Protein AF-A0A9D7WZC6-F1 (afdb_monomer)

Mean predicted aligned error: 7.14 Å

pLDDT: mean 84.81, std 17.49, range [34.19, 98.5]

Structure (mmCIF, N/CA/C/O backbone):
data_AF-A0A9D7WZC6-F1
#
_entry.id   AF-A0A9D7WZC6-F1
#
loop_
_atom_site.group_PDB
_atom_site.id
_atom_site.type_symbol
_atom_site.label_atom_id
_atom_site.label_alt_id
_atom_site.label_comp_id
_atom_site.label_asym_id
_atom_site.label_entity_id
_atom_site.label_seq_id
_atom_site.pdbx_PDB_ins_code
_atom_site.Cartn_x
_atom_site.Cartn_y
_atom_site.Cartn_z
_atom_site.occupancy
_atom_site.B_iso_or_equiv
_atom_site.auth_seq_id
_atom_site.auth_comp_id
_atom_site.auth_asym_id
_atom_site.auth_atom_id
_atom_site.pdbx_PDB_model_num
ATOM 1 N N . MET A 1 1 ? -14.421 21.132 2.881 1.00 37.00 1 MET A N 1
ATOM 2 C CA . MET A 1 1 ? -14.183 20.524 4.208 1.00 37.00 1 MET A CA 1
ATOM 3 C C . MET A 1 1 ? -15.131 19.334 4.357 1.00 37.00 1 MET A C 1
ATOM 5 O O . MET A 1 1 ? -16.273 19.544 4.720 1.00 37.00 1 MET A O 1
ATOM 9 N N . HIS A 1 2 ? -14.712 18.115 3.996 1.00 41.00 2 HIS A N 1
ATOM 10 C CA . HIS A 1 2 ? -15.557 16.898 4.020 1.00 41.00 2 HIS A CA 1
ATOM 11 C C . HIS A 1 2 ? -14.947 15.770 4.877 1.00 41.00 2 HIS A C 1
ATOM 13 O O . HIS A 1 2 ? -15.259 14.602 4.685 1.00 41.00 2 HIS A O 1
ATOM 19 N N . ASN A 1 3 ? -14.061 16.103 5.822 1.00 36.44 3 ASN A N 1
ATOM 20 C CA . ASN A 1 3 ? -13.234 15.094 6.499 1.00 36.44 3 ASN A CA 1
ATOM 21 C C . ASN A 1 3 ? -13.552 14.951 7.999 1.00 36.44 3 ASN A C 1
ATOM 23 O O . ASN A 1 3 ? -12.965 14.104 8.658 1.00 36.44 3 ASN A O 1
ATOM 27 N N . VAL A 1 4 ? -14.464 15.762 8.550 1.00 41.53 4 VAL A N 1
ATOM 28 C CA . VAL A 1 4 ? -14.765 15.768 9.997 1.00 41.53 4 VAL A CA 1
ATOM 29 C C . VAL A 1 4 ? -15.871 14.766 10.364 1.00 41.53 4 VAL A C 1
ATOM 31 O O . VAL A 1 4 ? -15.919 14.286 11.488 1.00 41.53 4 VAL A O 1
ATOM 34 N N . THR A 1 5 ? -16.732 14.381 9.418 1.00 49.38 5 THR A N 1
ATOM 35 C CA . THR A 1 5 ? -17.934 13.573 9.702 1.00 49.38 5 THR A CA 1
ATOM 36 C C . THR A 1 5 ? -17.652 12.081 9.925 1.00 49.38 5 THR A C 1
ATOM 38 O O . THR A 1 5 ? -18.485 11.378 10.491 1.00 49.38 5 THR A O 1
ATOM 41 N N . THR A 1 6 ? -16.506 11.566 9.472 1.00 54.69 6 THR A N 1
ATOM 42 C CA . THR A 1 6 ? -16.229 10.119 9.500 1.00 54.69 6 THR A CA 1
ATOM 43 C C . THR A 1 6 ? -15.717 9.657 10.864 1.00 54.69 6 THR A C 1
ATOM 45 O O . THR A 1 6 ? -16.193 8.650 11.378 1.00 54.69 6 THR A O 1
ATOM 48 N N . SER A 1 7 ? -14.813 10.415 11.493 1.00 59.19 7 SER A N 1
ATOM 49 C CA . SER A 1 7 ? -14.244 10.045 12.797 1.00 59.19 7 SER A CA 1
ATOM 50 C C . SER A 1 7 ? -15.261 10.144 13.935 1.00 59.19 7 SER A C 1
ATOM 52 O O . SER A 1 7 ? -15.231 9.332 14.851 1.00 59.19 7 SER A O 1
ATOM 54 N N . THR A 1 8 ? -16.197 11.098 13.872 1.00 61.72 8 THR A N 1
ATOM 55 C CA . THR A 1 8 ? -17.265 11.227 14.877 1.00 61.72 8 THR A CA 1
ATOM 56 C C . THR A 1 8 ? -18.250 10.061 14.817 1.00 61.72 8 THR A C 1
ATOM 58 O O . THR A 1 8 ? -18.632 9.544 15.859 1.00 61.72 8 THR A O 1
ATOM 61 N N . LYS A 1 9 ? -18.596 9.580 13.614 1.00 67.75 9 LYS A N 1
ATOM 62 C CA . LYS A 1 9 ? -19.446 8.388 13.450 1.00 67.75 9 LYS A CA 1
ATOM 63 C C . LYS A 1 9 ? -18.777 7.110 13.955 1.00 67.75 9 LYS A C 1
ATOM 65 O O . LYS A 1 9 ? -19.443 6.294 14.578 1.00 67.75 9 LYS A O 1
ATOM 70 N N . ALA A 1 10 ? -17.475 6.953 13.721 1.00 67.50 10 ALA A N 1
ATOM 71 C CA . ALA A 1 10 ? -16.723 5.799 14.215 1.00 67.50 10 ALA A CA 1
ATOM 72 C C . ALA A 1 10 ? -16.691 5.750 15.758 1.00 67.50 10 ALA A C 1
ATOM 74 O O . ALA A 1 10 ? -16.861 4.682 16.342 1.00 67.50 10 ALA A O 1
ATOM 75 N N . LEU A 1 11 ? -16.575 6.911 16.423 1.00 68.38 11 LEU A N 1
ATOM 76 C CA . LEU A 1 11 ? -16.684 7.014 17.886 1.00 68.38 11 LEU A CA 1
ATOM 77 C C . LEU A 1 11 ? -18.066 6.588 18.400 1.00 68.38 11 LEU A C 1
ATOM 79 O O . LEU A 1 11 ? -18.155 5.845 19.373 1.00 68.38 11 LEU A O 1
ATOM 83 N N . GLU A 1 12 ? -19.140 7.026 17.739 1.00 73.75 12 GLU A N 1
ATOM 84 C CA . GLU A 1 12 ? -20.520 6.656 18.094 1.00 73.75 12 GLU A CA 1
ATOM 85 C C . GLU A 1 12 ? -20.789 5.152 17.923 1.00 73.75 12 GLU A C 1
ATOM 87 O O . GLU A 1 12 ? -21.618 4.582 18.630 1.00 73.75 12 GLU A O 1
ATOM 92 N N . GLN A 1 13 ? -20.079 4.505 16.998 1.00 73.31 13 GLN A N 1
ATOM 93 C CA . GLN A 1 13 ? -20.205 3.080 16.684 1.00 73.31 13 GLN A CA 1
ATOM 94 C C . GLN A 1 13 ? -19.271 2.187 17.518 1.00 73.31 13 GLN A C 1
ATOM 96 O O . GLN A 1 13 ? -19.324 0.965 17.386 1.00 73.31 13 GLN A O 1
ATOM 101 N N . GLY A 1 14 ? -18.441 2.776 18.389 1.00 75.75 14 GLY A N 1
ATOM 102 C CA . GLY A 1 14 ? -17.474 2.044 19.210 1.00 75.75 14 GLY A CA 1
ATOM 103 C C . GLY A 1 14 ? -16.345 1.403 18.398 1.00 75.75 14 GLY A C 1
ATOM 104 O O . GLY A 1 14 ? -15.732 0.438 18.856 1.00 75.75 14 GLY A O 1
ATOM 105 N N . GLU A 1 15 ? -16.082 1.900 17.188 1.00 79.12 15 GLU A N 1
ATOM 106 C CA . GLU A 1 15 ? -15.023 1.375 16.332 1.00 79.12 15 GLU A CA 1
ATOM 107 C C . GLU A 1 15 ? -13.644 1.784 16.859 1.00 79.12 15 GLU A C 1
ATOM 109 O O . GLU A 1 15 ? -13.435 2.903 17.336 1.00 79.12 15 GLU A O 1
ATOM 114 N N . GLN A 1 16 ? -12.674 0.872 16.755 1.00 82.00 16 GLN A N 1
ATOM 115 C CA . GLN A 1 16 ? -11.312 1.148 17.194 1.00 82.00 16 GLN A CA 1
ATOM 116 C C . GLN A 1 16 ? -10.665 2.185 16.271 1.00 82.00 16 GLN A C 1
ATOM 118 O O . GLN A 1 16 ? -10.511 1.961 15.068 1.00 82.00 16 GLN A O 1
ATOM 123 N N . LEU A 1 17 ? -10.262 3.314 16.847 1.00 87.50 17 LEU A N 1
ATOM 124 C CA . LEU A 1 17 ? -9.536 4.358 16.137 1.00 87.50 17 LEU A CA 1
ATOM 125 C C . LEU A 1 17 ? -8.024 4.184 16.298 1.00 87.50 17 LEU A C 1
ATOM 127 O O . LEU A 1 17 ? -7.571 3.634 17.302 1.00 87.50 17 LEU A O 1
ATOM 131 N N . PRO A 1 18 ? -7.227 4.699 15.349 1.00 89.75 18 PRO A N 1
ATOM 132 C CA . PRO A 1 18 ? -5.804 4.919 15.565 1.00 89.75 18 PRO A CA 1
ATOM 133 C C . PRO A 1 18 ? -5.558 5.750 16.835 1.00 89.75 18 PRO A C 1
ATOM 135 O O . PRO A 1 18 ? -6.063 6.865 16.967 1.00 89.75 18 PRO A O 1
ATOM 138 N N . GLU A 1 19 ? -4.760 5.214 17.750 1.00 90.25 19 GLU A N 1
ATOM 139 C CA . GLU A 1 19 ? -4.369 5.848 19.016 1.00 90.25 19 GLU A CA 1
ATOM 140 C C . GLU A 1 19 ? -3.100 6.696 18.857 1.00 90.25 19 GLU A C 1
ATOM 142 O O 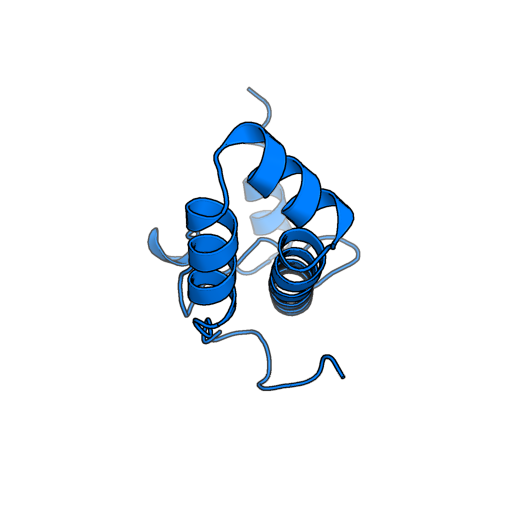. GLU A 1 19 ? -2.838 7.601 19.649 1.00 90.25 19 GLU A O 1
ATOM 147 N N . SER A 1 20 ? -2.307 6.429 17.814 1.00 91.81 20 SER A N 1
ATOM 148 C CA . SER A 1 20 ? -1.076 7.158 17.516 1.00 91.81 20 SER A CA 1
ATOM 149 C C . SER A 1 20 ? -0.973 7.567 16.049 1.00 91.81 20 SER A C 1
ATOM 151 O O . SER A 1 20 ? -1.566 6.963 15.154 1.00 91.81 20 SER A O 1
ATOM 153 N N . TRP A 1 21 ? -0.155 8.591 15.785 1.00 90.12 21 TRP A N 1
ATOM 154 C CA . TRP A 1 21 ? 0.068 9.100 14.430 1.00 90.12 21 TRP A CA 1
ATOM 155 C C . TRP A 1 21 ? 0.589 8.026 13.462 1.00 90.12 21 TRP A C 1
ATOM 157 O O . TRP A 1 21 ? 0.219 8.009 12.289 1.00 90.12 21 TRP A O 1
ATOM 167 N N . HIS A 1 22 ? 1.412 7.094 13.950 1.00 91.31 22 HIS A N 1
ATOM 168 C CA . HIS A 1 22 ? 2.002 6.043 13.123 1.00 91.31 22 HIS A CA 1
ATOM 169 C C . HIS A 1 22 ? 0.947 5.083 12.554 1.00 91.31 22 HIS A C 1
ATOM 171 O O . HIS A 1 22 ? 1.066 4.659 11.410 1.00 91.31 22 HIS A O 1
ATOM 177 N N . GLN A 1 23 ? -0.145 4.834 13.279 1.00 92.38 23 GLN A N 1
ATOM 178 C CA . GLN A 1 23 ? -1.219 3.940 12.837 1.00 92.38 23 GLN A CA 1
ATOM 179 C C . GLN A 1 23 ? -2.034 4.494 11.654 1.00 92.38 23 GLN A C 1
ATOM 181 O O . GLN A 1 23 ? -2.756 3.741 11.000 1.00 92.38 23 GLN A O 1
ATOM 186 N N . PHE A 1 24 ? -1.889 5.783 11.327 1.00 90.12 24 PHE A N 1
ATOM 187 C CA . PHE A 1 24 ? -2.428 6.370 10.096 1.00 90.12 24 PHE A CA 1
ATOM 188 C C . PHE A 1 24 ? -1.522 6.148 8.871 1.00 90.12 24 PHE A C 1
ATOM 190 O O . PHE A 1 24 ? -1.952 6.380 7.738 1.00 90.12 24 PHE A O 1
ATOM 197 N N . SER A 1 25 ? -0.274 5.713 9.066 1.00 91.38 25 SER A N 1
ATOM 198 C CA . SER A 1 25 ? 0.674 5.467 7.977 1.00 91.38 25 SER A CA 1
ATOM 199 C C . SER A 1 25 ? 0.305 4.215 7.184 1.00 91.38 25 SER A C 1
ATOM 201 O O . SER A 1 25 ? -0.058 3.181 7.736 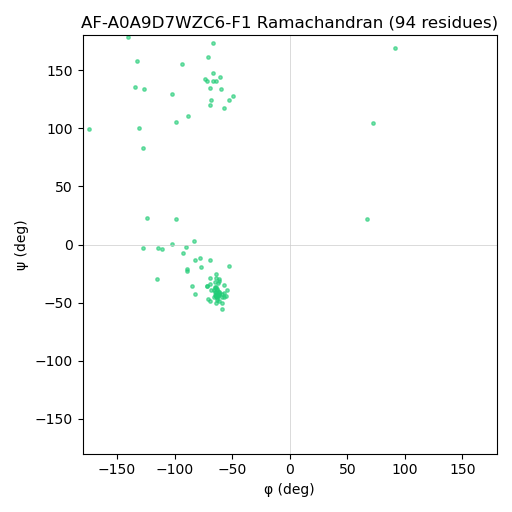1.00 91.38 25 SER A O 1
ATOM 203 N N . GLN A 1 26 ? 0.463 4.283 5.862 1.00 87.50 26 GLN A N 1
ATOM 204 C CA . GLN A 1 26 ? 0.186 3.160 4.958 1.00 87.50 26 GLN A CA 1
ATOM 205 C C . GLN A 1 26 ? 1.197 2.012 5.118 1.00 87.50 26 GLN A C 1
ATOM 207 O O . GLN A 1 26 ? 0.862 0.845 4.907 1.00 87.50 26 GLN A O 1
ATOM 212 N N . HIS A 1 27 ? 2.428 2.337 5.515 1.00 89.25 27 HIS A N 1
ATOM 213 C CA . HIS A 1 27 ? 3.534 1.382 5.635 1.00 89.25 27 HIS A CA 1
ATOM 214 C C . HIS A 1 27 ? 3.807 0.965 7.085 1.00 89.25 27 HIS A C 1
ATOM 216 O O . HIS A 1 27 ? 4.730 0.197 7.335 1.00 89.25 27 HIS A O 1
ATOM 222 N N . ALA A 1 28 ? 3.032 1.478 8.044 1.00 92.62 28 ALA A N 1
ATOM 223 C CA . ALA A 1 28 ? 3.192 1.116 9.441 1.00 92.62 28 ALA A CA 1
ATOM 224 C C . ALA A 1 28 ? 2.886 -0.366 9.668 1.00 92.62 28 ALA A C 1
ATOM 226 O O . ALA A 1 28 ? 1.912 -0.907 9.134 1.00 92.62 28 ALA A O 1
ATOM 227 N N . PHE A 1 29 ? 3.689 -0.992 10.529 1.00 92.69 29 PHE A N 1
ATOM 228 C CA . PHE A 1 29 ? 3.422 -2.339 11.023 1.00 92.69 29 PHE A CA 1
ATOM 229 C C . PHE A 1 29 ? 2.049 -2.417 11.706 1.00 92.69 29 PHE A C 1
ATOM 231 O O . PHE A 1 29 ? 1.282 -3.346 11.476 1.00 92.69 29 PHE A O 1
ATOM 238 N N . ASP A 1 30 ? 1.701 -1.408 12.499 1.00 93.56 30 ASP A N 1
ATOM 239 C CA . ASP A 1 30 ? 0.453 -1.297 13.253 1.00 93.56 30 ASP A CA 1
ATOM 240 C C . ASP A 1 30 ? -0.603 -0.413 12.570 1.00 93.56 30 ASP A C 1
ATOM 242 O O . ASP A 1 30 ? -1.521 0.064 13.239 1.00 93.56 30 ASP A O 1
ATOM 246 N N . ALA A 1 31 ? -0.500 -0.212 11.250 1.00 93.75 31 ALA A N 1
ATOM 247 C CA . ALA A 1 31 ? -1.478 0.542 10.470 1.00 93.75 31 ALA A CA 1
ATOM 248 C C . ALA A 1 31 ? -2.916 0.076 10.761 1.00 93.75 31 ALA A C 1
ATOM 250 O O . ALA A 1 31 ? -3.228 -1.111 10.637 1.00 93.75 31 ALA A O 1
ATOM 251 N N . LEU A 1 32 ? -3.796 1.021 11.099 1.00 93.75 32 LEU A N 1
ATOM 252 C CA . LEU A 1 32 ? -5.187 0.759 11.463 1.00 93.75 32 LEU A CA 1
ATOM 253 C C . LEU A 1 32 ? -6.122 1.631 10.613 1.00 93.75 32 LEU A C 1
ATOM 255 O O . LEU A 1 32 ? -6.531 2.715 11.030 1.00 93.75 32 LEU A O 1
ATOM 259 N N . PRO A 1 33 ? -6.452 1.212 9.380 1.00 92.31 33 PRO A N 1
ATOM 260 C CA . PRO A 1 33 ? -7.446 1.919 8.594 1.00 92.31 33 PRO A CA 1
ATOM 261 C C . PRO A 1 33 ? -8.816 1.778 9.252 1.00 92.31 33 PRO A C 1
ATOM 263 O O . PRO A 1 33 ? -9.136 0.733 9.820 1.00 92.31 33 PRO A O 1
ATOM 266 N N . LEU A 1 34 ? -9.647 2.809 9.120 1.00 91.38 34 LEU A N 1
ATOM 267 C CA . LEU A 1 34 ? -11.035 2.722 9.561 1.00 91.38 34 LEU A CA 1
ATOM 268 C C . LEU A 1 34 ? -11.755 1.598 8.804 1.00 91.38 34 LEU A C 1
ATOM 270 O O . LEU A 1 34 ? -11.610 1.525 7.574 1.00 91.38 34 LEU A O 1
ATOM 274 N N . PRO A 1 35 ? -12.509 0.736 9.505 1.00 89.94 35 PRO A N 1
ATOM 275 C CA . PRO A 1 35 ? -13.379 -0.225 8.853 1.00 89.94 35 PRO A CA 1
ATOM 276 C C . PRO A 1 35 ? -14.518 0.508 8.130 1.00 89.94 35 PRO A C 1
ATOM 278 O O . PRO A 1 35 ? -14.675 1.729 8.187 1.00 89.94 35 PRO A O 1
ATOM 281 N N . ASN A 1 36 ? -15.309 -0.243 7.379 1.00 88.62 36 ASN A N 1
ATOM 282 C CA . ASN A 1 36 ? -16.552 0.262 6.819 1.00 88.62 36 ASN A CA 1
ATOM 283 C C . ASN A 1 36 ? -17.633 -0.817 6.901 1.00 88.62 36 ASN A C 1
ATOM 285 O O . ASN A 1 36 ? -17.373 -1.946 7.305 1.00 88.62 36 ASN A O 1
ATOM 289 N N . LYS A 1 37 ? -18.845 -0.485 6.443 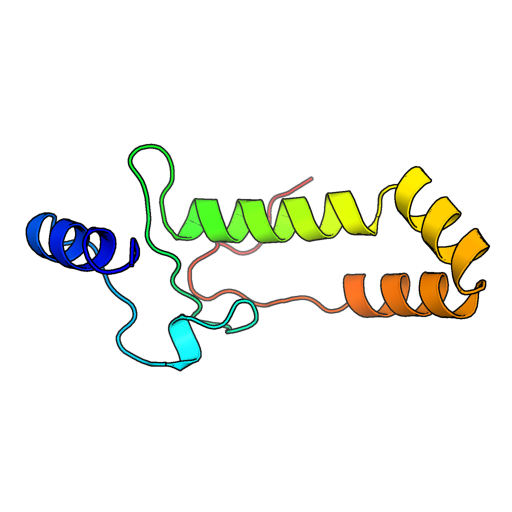1.00 89.12 37 LYS A N 1
ATOM 290 C CA . LYS A 1 37 ? -20.007 -1.391 6.449 1.00 89.12 37 LYS A CA 1
ATOM 291 C C . LYS A 1 37 ? -19.788 -2.770 5.804 1.00 89.12 37 LYS A C 1
ATOM 293 O O . LYS A 1 37 ? -20.602 -3.657 6.027 1.00 89.12 37 LYS A O 1
ATOM 298 N N . HIS A 1 38 ? -18.756 -2.930 4.978 1.00 91.31 38 HIS A N 1
ATOM 299 C CA . HIS A 1 38 ? -18.480 -4.146 4.212 1.00 91.31 38 HIS A CA 1
ATOM 300 C C . HIS A 1 38 ? -17.184 -4.843 4.619 1.00 91.31 38 HIS A C 1
ATOM 302 O O . HIS A 1 38 ? -17.081 -6.052 4.439 1.00 91.31 38 HIS A O 1
ATOM 308 N N . LEU A 1 39 ? -16.187 -4.098 5.105 1.00 92.19 39 LEU A N 1
ATOM 309 C CA . LEU A 1 39 ? -14.840 -4.611 5.349 1.00 92.19 39 LEU A CA 1
ATOM 310 C C . LEU A 1 39 ? -14.314 -4.173 6.713 1.00 92.19 39 LEU A C 1
ATOM 312 O O . LEU A 1 39 ? -14.372 -2.993 7.068 1.00 92.19 39 LEU A O 1
ATOM 316 N N . THR A 1 40 ? -13.712 -5.119 7.430 1.00 91.44 40 THR A N 1
ATOM 317 C CA . THR A 1 40 ? -12.929 -4.842 8.637 1.00 91.44 40 THR A CA 1
ATOM 318 C C . THR A 1 40 ? -11.611 -4.145 8.288 1.00 91.44 40 THR A C 1
ATOM 320 O O . THR A 1 40 ? -11.125 -4.229 7.157 1.00 91.44 40 THR A O 1
ATOM 323 N N . SER A 1 41 ? -10.970 -3.502 9.267 1.00 91.75 41 SER A N 1
ATOM 324 C CA . SER A 1 41 ? -9.645 -2.887 9.091 1.00 91.75 41 SER A CA 1
ATOM 325 C C . SER A 1 41 ? -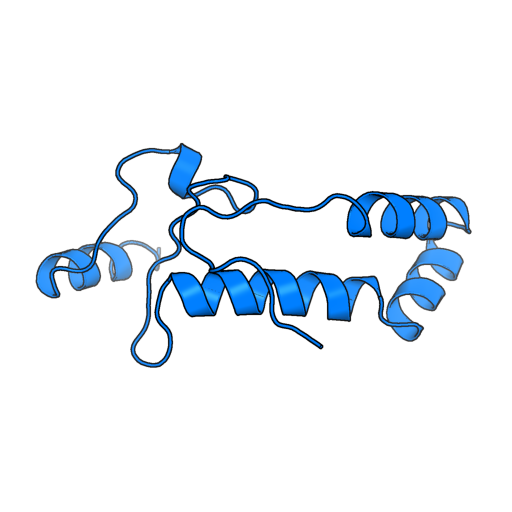8.600 -3.873 8.554 1.00 91.75 41 SER A C 1
ATOM 327 O O . SER A 1 41 ? -7.812 -3.521 7.677 1.00 91.75 41 SER A O 1
ATOM 329 N N . ALA A 1 42 ? -8.634 -5.123 9.028 1.00 91.88 42 ALA A N 1
ATOM 330 C CA . ALA A 1 42 ? -7.760 -6.202 8.568 1.00 91.88 42 ALA A CA 1
ATOM 331 C C . ALA A 1 42 ? -7.982 -6.530 7.083 1.00 91.88 42 ALA A C 1
ATOM 333 O O . ALA A 1 42 ? -7.027 -6.582 6.309 1.00 91.88 42 ALA A O 1
ATOM 334 N N . GLN A 1 43 ? -9.244 -6.678 6.664 1.00 93.62 43 GLN A N 1
ATOM 335 C CA . GLN A 1 43 ? -9.597 -6.932 5.264 1.00 93.62 43 GLN A CA 1
ATOM 336 C C . GLN A 1 43 ? -9.213 -5.758 4.357 1.00 93.62 43 GLN A C 1
ATOM 338 O O . GLN A 1 43 ? -8.766 -5.967 3.232 1.00 93.62 43 GLN A O 1
ATOM 343 N N . 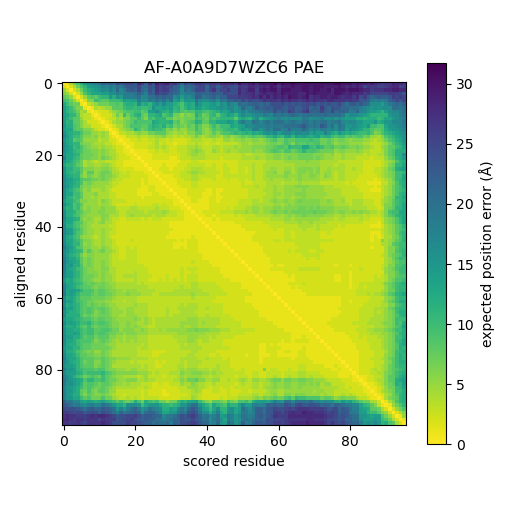ILE A 1 44 ? -9.340 -4.520 4.843 1.00 93.94 44 ILE A N 1
ATOM 344 C CA . ILE A 1 44 ? -8.902 -3.328 4.108 1.00 93.94 44 ILE A CA 1
ATOM 345 C C . ILE A 1 44 ? -7.381 -3.327 3.923 1.00 93.94 44 ILE A C 1
ATOM 347 O O . ILE A 1 44 ? -6.919 -3.017 2.826 1.00 93.94 44 ILE A O 1
ATOM 351 N N . ILE A 1 45 ? -6.597 -3.670 4.953 1.00 93.25 45 ILE A N 1
ATOM 352 C CA . ILE A 1 45 ? -5.137 -3.810 4.819 1.00 93.25 45 ILE A CA 1
ATOM 353 C C . ILE A 1 45 ? -4.790 -4.903 3.808 1.00 93.25 45 ILE A C 1
ATOM 355 O O . ILE A 1 45 ? -4.032 -4.637 2.880 1.00 93.25 45 ILE A O 1
ATOM 359 N N . GLN A 1 46 ? -5.396 -6.086 3.921 1.00 91.94 46 GLN A N 1
ATOM 360 C CA . GLN A 1 46 ? -5.138 -7.189 2.994 1.00 91.94 46 GLN A CA 1
ATOM 361 C C . GLN A 1 46 ? -5.470 -6.805 1.546 1.00 91.94 46 GLN A C 1
ATOM 363 O O . GLN A 1 46 ? -4.695 -7.074 0.632 1.00 91.94 46 GLN A O 1
ATOM 368 N N . PHE A 1 47 ? -6.598 -6.124 1.331 1.00 93.12 47 PHE A N 1
ATOM 369 C CA . PHE A 1 47 ? -6.977 -5.630 0.011 1.00 93.12 47 PHE A CA 1
ATOM 370 C C . PHE A 1 47 ? -5.984 -4.595 -0.529 1.00 93.12 47 PHE A C 1
ATOM 372 O O . PHE A 1 47 ? -5.686 -4.601 -1.720 1.00 93.12 47 PHE A O 1
ATOM 379 N N . ARG A 1 48 ? -5.457 -3.704 0.319 1.00 92.56 48 ARG A N 1
ATOM 380 C CA . ARG A 1 48 ? -4.437 -2.727 -0.092 1.00 92.56 48 ARG A CA 1
ATOM 381 C C . ARG A 1 48 ? -3.148 -3.413 -0.526 1.00 92.56 48 ARG A C 1
ATOM 383 O O . ARG A 1 48 ? -2.616 -3.048 -1.570 1.00 92.56 48 ARG A O 1
ATOM 390 N N . ASP A 1 49 ? -2.694 -4.404 0.235 1.00 91.56 49 ASP A N 1
ATOM 391 C CA . ASP A 1 49 ? -1.481 -5.161 -0.081 1.00 91.56 49 ASP A CA 1
ATOM 392 C C . ASP A 1 49 ? -1.658 -5.942 -1.397 1.00 91.56 49 ASP A C 1
ATOM 394 O O . ASP A 1 49 ? -0.806 -5.866 -2.282 1.00 91.56 49 ASP A O 1
ATOM 398 N N . TYR A 1 50 ? -2.823 -6.570 -1.598 1.00 92.19 50 TYR A N 1
ATOM 399 C CA . TYR A 1 50 ? -3.200 -7.189 -2.874 1.00 92.19 50 TYR A CA 1
ATOM 400 C C . TYR A 1 50 ? -3.215 -6.196 -4.043 1.00 92.19 50 TYR A C 1
ATOM 402 O O . TYR A 1 50 ? -2.653 -6.459 -5.107 1.00 92.19 50 TYR A O 1
ATOM 410 N N . ALA A 1 51 ? -3.885 -5.055 -3.868 1.00 93.88 51 ALA A N 1
ATOM 411 C CA . ALA A 1 51 ? -4.048 -4.053 -4.914 1.00 93.88 51 ALA A CA 1
ATOM 412 C C . ALA A 1 51 ? -2.703 -3.433 -5.310 1.00 93.88 51 ALA A C 1
ATOM 414 O O . ALA A 1 51 ? -2.473 -3.189 -6.494 1.00 93.88 51 ALA A O 1
ATOM 415 N N . TRP A 1 52 ? -1.810 -3.218 -4.339 1.00 92.94 52 TRP A N 1
ATOM 416 C CA . TRP A 1 52 ? -0.436 -2.791 -4.583 1.00 92.94 52 TRP A CA 1
ATOM 417 C C . TRP A 1 52 ? 0.294 -3.797 -5.474 1.00 92.94 52 TRP A C 1
ATOM 419 O O . TRP A 1 52 ? 0.775 -3.437 -6.551 1.00 92.94 52 TRP A O 1
ATOM 429 N N . ASP A 1 53 ? 0.321 -5.064 -5.064 1.00 92.56 53 ASP A N 1
ATOM 430 C CA . ASP A 1 53 ? 1.036 -6.112 -5.786 1.00 92.56 53 ASP A CA 1
ATOM 431 C C . ASP A 1 53 ? 0.481 -6.304 -7.207 1.00 92.56 53 ASP A C 1
ATOM 433 O O . ASP A 1 53 ? 1.241 -6.374 -8.179 1.00 92.56 53 ASP A O 1
ATOM 437 N N . THR A 1 54 ? -0.847 -6.287 -7.341 1.00 95.25 54 THR A N 1
ATOM 438 C CA . THR A 1 54 ? -1.563 -6.418 -8.617 1.00 95.25 54 THR A CA 1
ATOM 439 C C . THR A 1 54 ? -1.268 -5.251 -9.554 1.00 95.25 54 THR A C 1
ATOM 441 O O . THR A 1 54 ? -0.923 -5.457 -10.716 1.00 95.25 54 THR A O 1
ATOM 444 N N . TYR A 1 55 ? -1.388 -4.012 -9.070 1.00 96.06 55 TYR A N 1
ATOM 445 C CA . TYR A 1 55 ? -1.228 -2.824 -9.905 1.00 96.06 55 TYR A CA 1
ATOM 446 C C . TYR A 1 55 ? 0.222 -2.638 -10.359 1.00 96.06 55 TYR A C 1
ATOM 448 O O . TYR A 1 55 ? 0.485 -2.459 -11.548 1.00 96.06 55 TYR A O 1
ATOM 456 N N . PHE A 1 56 ? 1.176 -2.731 -9.429 1.00 95.75 56 PHE A N 1
ATOM 457 C CA . PHE A 1 56 ? 2.596 -2.544 -9.732 1.00 95.75 56 PHE A CA 1
ATOM 458 C C . PHE A 1 56 ? 3.242 -3.764 -10.404 1.00 95.75 56 PHE A C 1
ATOM 460 O O . PHE A 1 56 ? 4.346 -3.645 -10.927 1.00 95.75 56 PHE A O 1
ATOM 467 N N . GLY A 1 57 ? 2.559 -4.914 -10.435 1.00 95.44 57 GLY A N 1
ATOM 468 C CA . GLY A 1 57 ? 2.930 -6.075 -11.250 1.00 95.44 57 GLY A CA 1
ATOM 469 C C . GLY A 1 57 ? 2.264 -6.116 -12.631 1.00 95.44 57 GLY A C 1
ATOM 470 O O . GLY A 1 57 ? 2.603 -6.978 -13.438 1.00 95.44 57 GLY A O 1
ATOM 471 N N . ALA A 1 58 ? 1.320 -5.214 -12.926 1.00 97.69 58 ALA A N 1
ATOM 472 C CA . ALA A 1 58 ? 0.550 -5.265 -14.163 1.00 97.69 58 ALA A CA 1
ATOM 473 C C . ALA A 1 58 ? 1.440 -4.965 -15.390 1.00 97.69 58 ALA A C 1
ATOM 475 O O . ALA A 1 58 ? 2.019 -3.874 -15.460 1.00 97.69 58 ALA A O 1
ATOM 476 N N . PRO A 1 59 ? 1.495 -5.852 -16.407 1.00 97.50 59 PRO A N 1
ATOM 477 C CA . PRO A 1 59 ? 2.363 -5.664 -17.573 1.00 97.50 59 PRO A CA 1
ATOM 478 C C . PRO A 1 59 ? 2.127 -4.332 -18.287 1.00 97.50 59 PRO A C 1
ATOM 480 O O . PRO A 1 59 ? 3.067 -3.594 -18.554 1.00 97.50 59 PRO A O 1
ATOM 483 N N . GLY A 1 60 ? 0.860 -3.950 -18.488 1.00 98.19 60 GLY A N 1
ATOM 484 C CA . GLY A 1 60 ? 0.526 -2.684 -19.146 1.00 98.19 60 GLY A CA 1
ATOM 485 C C . GLY A 1 60 ? 1.016 -1.443 -18.387 1.00 98.1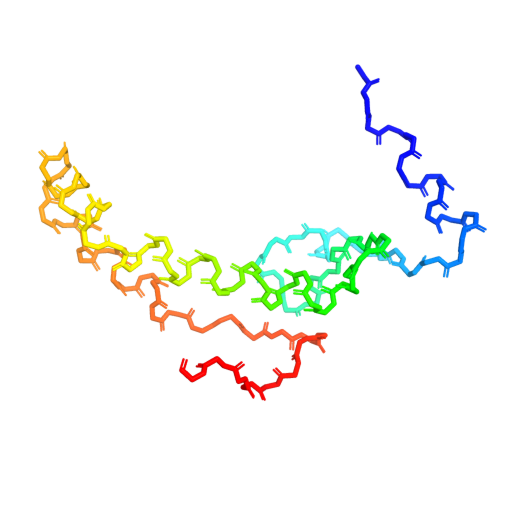9 60 GLY A C 1
ATOM 486 O O . GLY A 1 60 ? 1.408 -0.455 -19.011 1.00 98.19 60 GLY A O 1
ATOM 487 N N . TYR A 1 61 ? 1.039 -1.492 -17.049 1.00 97.88 61 TYR A N 1
ATOM 488 C CA . TYR A 1 61 ? 1.598 -0.416 -16.232 1.00 97.88 61 TYR A CA 1
ATOM 489 C C . TYR A 1 61 ? 3.125 -0.374 -16.355 1.00 97.88 61 TYR A C 1
ATOM 491 O O . TYR A 1 61 ? 3.686 0.693 -16.608 1.00 97.88 61 TYR A O 1
ATOM 499 N N . LEU A 1 62 ? 3.796 -1.524 -16.248 1.00 98.25 62 LEU A N 1
ATOM 500 C CA . LEU A 1 62 ? 5.252 -1.618 -16.376 1.00 98.25 62 LEU A CA 1
ATOM 501 C C . LEU A 1 62 ? 5.737 -1.176 -17.765 1.00 98.25 62 LEU A C 1
ATOM 503 O O . LEU A 1 62 ? 6.685 -0.397 -17.857 1.00 98.25 62 LEU A O 1
ATOM 507 N N . ASP A 1 63 ? 5.029 -1.554 -18.830 1.00 98.50 63 ASP A N 1
ATOM 508 C CA . ASP A 1 63 ? 5.316 -1.127 -20.203 1.00 98.50 63 ASP A CA 1
ATOM 509 C C . ASP A 1 63 ? 5.145 0.385 -20.384 1.00 98.50 63 ASP A C 1
ATOM 511 O O . ASP A 1 63 ? 5.922 1.047 -21.079 1.00 98.50 63 ASP A O 1
ATOM 515 N N . MET A 1 64 ? 4.105 0.969 -19.781 1.00 98.38 64 MET A N 1
ATOM 516 C CA . MET A 1 64 ? 3.908 2.419 -19.783 1.00 98.38 64 MET A CA 1
ATOM 517 C C . MET A 1 64 ? 5.054 3.126 -19.047 1.00 98.38 64 MET A C 1
ATOM 519 O O . MET A 1 64 ? 5.599 4.105 -19.561 1.00 98.38 64 MET A O 1
ATOM 523 N N . MET A 1 65 ? 5.432 2.632 -17.868 1.00 98.38 65 MET A N 1
ATOM 524 C CA . MET A 1 65 ? 6.504 3.211 -17.061 1.00 98.38 65 MET A CA 1
ATOM 525 C C . MET A 1 65 ? 7.861 3.115 -17.765 1.00 98.38 65 MET A C 1
ATOM 527 O O . MET A 1 65 ? 8.570 4.119 -17.843 1.00 98.38 65 MET A O 1
ATOM 531 N N . GLY A 1 66 ? 8.182 1.960 -18.353 1.00 98.44 66 GLY A N 1
ATOM 532 C CA . GLY A 1 66 ? 9.402 1.749 -19.131 1.00 98.44 66 GLY A CA 1
ATOM 533 C C . GLY A 1 66 ? 9.490 2.667 -20.351 1.00 98.44 66 GLY A C 1
ATOM 534 O O . GLY A 1 66 ? 10.529 3.281 -20.580 1.00 98.44 66 GLY A O 1
ATOM 535 N N . ARG A 1 67 ? 8.387 2.851 -21.091 1.00 98.44 67 ARG A N 1
ATOM 536 C CA . ARG A 1 67 ? 8.342 3.792 -22.227 1.00 98.44 67 ARG A CA 1
ATOM 537 C C . ARG A 1 67 ? 8.522 5.249 -21.807 1.00 98.44 67 ARG A C 1
ATOM 539 O O . ARG A 1 67 ? 9.120 6.020 -22.549 1.00 98.44 67 ARG A O 1
ATOM 546 N N . LYS A 1 68 ? 7.982 5.642 -20.650 1.00 98.44 68 LYS A N 1
ATOM 547 C CA . LYS A 1 68 ? 7.967 7.044 -20.208 1.00 98.44 68 LYS A CA 1
ATOM 548 C C . LYS A 1 68 ? 9.249 7.473 -19.495 1.00 98.44 68 LYS A C 1
ATOM 550 O O . LYS A 1 68 ? 9.657 8.621 -19.642 1.00 98.44 68 LYS A O 1
ATOM 555 N N . PHE A 1 69 ? 9.856 6.581 -18.717 1.00 98.00 69 PHE A N 1
ATOM 556 C CA . PHE A 1 69 ? 10.971 6.919 -17.825 1.00 98.00 69 PHE A CA 1
ATOM 557 C C . PHE A 1 69 ? 12.209 6.035 -18.012 1.00 98.00 69 PHE A C 1
ATOM 559 O O . PHE A 1 69 ? 13.224 6.279 -17.365 1.00 98.00 69 PHE A O 1
ATOM 566 N N . GLY A 1 70 ? 12.149 5.038 -18.898 1.00 97.94 70 GLY A N 1
ATOM 567 C CA . GLY A 1 70 ? 13.246 4.111 -19.156 1.00 97.94 70 GLY A CA 1
ATOM 568 C C . GLY A 1 70 ? 13.203 2.848 -18.286 1.00 97.94 70 GLY A C 1
ATOM 569 O O . GLY A 1 70 ? 12.428 2.752 -17.334 1.00 97.94 70 GLY A O 1
ATOM 570 N N . PRO A 1 71 ? 14.035 1.845 -18.603 1.00 97.69 71 PRO A N 1
ATOM 571 C CA . PRO A 1 71 ? 14.012 0.538 -17.941 1.00 97.69 71 PRO A CA 1
ATOM 572 C C . PRO A 1 71 ? 14.376 0.591 -16.449 1.00 97.69 71 PRO A C 1
ATOM 574 O O . PRO A 1 71 ? 13.904 -0.238 -15.674 1.00 97.69 71 PRO A O 1
ATOM 577 N N . GLN A 1 72 ? 15.143 1.595 -16.008 1.00 98.12 72 GLN A N 1
ATOM 578 C CA . GLN A 1 72 ? 15.591 1.712 -14.616 1.00 98.12 72 GLN A CA 1
ATOM 579 C C . GLN A 1 72 ? 14.417 1.855 -13.636 1.00 98.12 72 GLN A C 1
ATOM 581 O O . GLN A 1 72 ? 14.503 1.380 -12.500 1.00 98.12 72 GLN A O 1
ATOM 586 N N . ILE A 1 73 ? 13.306 2.480 -14.060 1.00 97.69 73 ILE A N 1
ATOM 587 C CA . ILE A 1 73 ? 12.121 2.605 -13.202 1.00 97.69 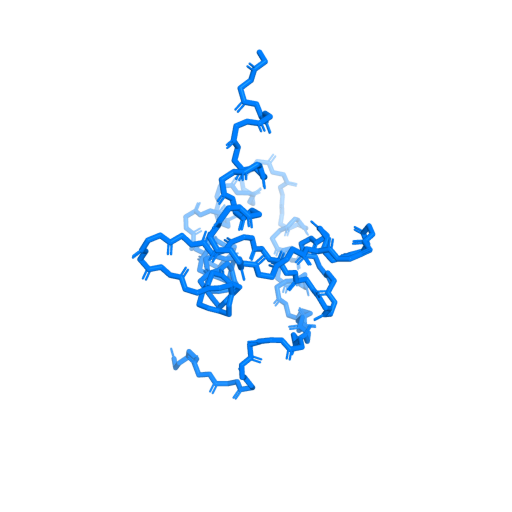73 ILE A CA 1
ATOM 588 C C . ILE A 1 73 ? 11.409 1.264 -13.034 1.00 97.69 73 ILE A C 1
ATOM 590 O O . ILE A 1 73 ? 10.914 0.976 -11.950 1.00 97.69 73 ILE A O 1
ATOM 594 N N . VAL A 1 74 ? 11.387 0.431 -14.079 1.00 98.06 74 VAL A N 1
ATOM 595 C CA . VAL A 1 74 ? 10.755 -0.896 -14.052 1.00 98.06 74 VAL A CA 1
ATOM 596 C C . VAL A 1 74 ? 11.512 -1.794 -13.081 1.00 98.06 74 VAL A C 1
ATOM 598 O O . VAL A 1 74 ? 10.909 -2.414 -12.208 1.00 98.06 74 VAL A O 1
ATOM 601 N N . GLU A 1 75 ? 12.843 -1.778 -13.151 1.00 97.88 75 GLU A N 1
ATOM 602 C CA . GLU A 1 75 ? 13.690 -2.484 -12.189 1.00 97.88 75 GLU A CA 1
ATOM 603 C C . GLU A 1 75 ? 13.497 -1.967 -10.757 1.00 97.88 75 GLU A C 1
ATOM 605 O O . GLU A 1 75 ? 13.449 -2.753 -9.811 1.00 97.88 75 GLU A O 1
ATOM 610 N N . HIS A 1 76 ? 13.381 -0.647 -10.576 1.00 97.75 76 HIS A N 1
ATOM 611 C CA . HIS A 1 76 ? 13.140 -0.055 -9.262 1.00 97.75 76 HIS A CA 1
ATOM 612 C C . HIS A 1 76 ? 11.782 -0.469 -8.679 1.00 97.75 76 HIS A C 1
ATOM 614 O O . HIS A 1 76 ? 11.726 -0.857 -7.512 1.00 97.75 76 HIS A O 1
ATOM 620 N N . ILE A 1 77 ? 10.717 -0.451 -9.486 1.00 97.00 77 ILE A N 1
ATOM 621 C CA . ILE A 1 77 ? 9.386 -0.938 -9.097 1.00 97.00 77 ILE A CA 1
ATOM 622 C C . ILE A 1 77 ? 9.466 -2.414 -8.698 1.00 97.00 77 ILE A C 1
ATOM 624 O O . ILE A 1 77 ? 8.959 -2.781 -7.641 1.00 97.00 77 ILE A O 1
ATOM 628 N N . GLY A 1 78 ? 10.171 -3.237 -9.480 1.00 96.38 78 GLY A N 1
ATOM 629 C CA . GLY A 1 78 ? 10.406 -4.643 -9.150 1.00 96.38 78 GLY A CA 1
ATOM 630 C C . GLY A 1 78 ? 11.098 -4.825 -7.795 1.00 96.38 78 GLY A C 1
ATOM 631 O O . GLY A 1 78 ? 10.652 -5.626 -6.978 1.00 96.38 78 GLY A O 1
ATOM 632 N N . ARG A 1 79 ? 12.145 -4.039 -7.503 1.00 96.88 79 ARG A N 1
ATOM 633 C CA . ARG A 1 79 ? 12.817 -4.072 -6.190 1.00 96.88 79 ARG A CA 1
ATOM 634 C C . ARG A 1 79 ? 11.888 -3.660 -5.051 1.00 96.88 79 ARG A C 1
ATOM 636 O O . ARG A 1 79 ? 11.875 -4.321 -4.021 1.00 96.88 79 ARG A O 1
ATOM 643 N N . MET A 1 80 ? 11.116 -2.593 -5.239 1.00 94.62 80 MET A N 1
ATOM 644 C CA . MET A 1 80 ? 10.185 -2.081 -4.233 1.00 94.62 80 MET A CA 1
ATOM 645 C C . MET A 1 80 ? 9.056 -3.076 -3.926 1.00 94.62 80 MET A C 1
ATOM 647 O O . MET A 1 80 ? 8.724 -3.270 -2.762 1.00 94.62 80 MET A O 1
ATOM 651 N N . ARG A 1 81 ? 8.501 -3.742 -4.947 1.00 93.31 81 ARG A N 1
ATOM 652 C CA . ARG A 1 81 ? 7.445 -4.762 -4.803 1.00 93.31 81 ARG A CA 1
ATOM 653 C C . ARG A 1 81 ? 7.894 -5.967 -3.972 1.00 93.31 81 ARG A C 1
ATOM 655 O O . ARG A 1 81 ? 7.083 -6.562 -3.280 1.00 93.31 81 ARG A O 1
ATOM 662 N N . ASN A 1 82 ? 9.187 -6.287 -4.004 1.00 90.69 82 ASN A N 1
ATOM 663 C CA . ASN A 1 82 ? 9.766 -7.410 -3.267 1.00 90.69 82 ASN A CA 1
ATOM 664 C C . ASN A 1 82 ? 10.093 -7.098 -1.795 1.00 90.69 82 ASN A C 1
ATOM 666 O O . ASN A 1 82 ? 10.655 -7.952 -1.112 1.00 90.69 82 ASN A O 1
ATOM 670 N N . ILE A 1 83 ? 9.782 -5.897 -1.295 1.00 90.56 83 ILE A N 1
ATOM 671 C CA . ILE A 1 83 ? 9.951 -5.563 0.123 1.00 90.56 83 ILE A CA 1
ATOM 672 C C . ILE A 1 83 ? 8.665 -5.961 0.864 1.00 90.56 83 ILE A C 1
ATOM 674 O O . ILE A 1 83 ? 7.637 -5.310 0.669 1.00 90.56 83 ILE A O 1
ATOM 678 N N . PRO A 1 84 ? 8.687 -7.001 1.719 1.00 83.31 84 PRO A N 1
ATOM 679 C CA . PRO A 1 84 ? 7.498 -7.418 2.449 1.00 83.31 84 PRO A CA 1
ATOM 680 C C . PRO A 1 84 ? 7.112 -6.372 3.500 1.00 83.31 84 PRO A C 1
ATOM 682 O O . PRO A 1 84 ? 7.953 -5.903 4.270 1.00 83.31 84 PRO A O 1
ATOM 685 N N . LEU A 1 85 ? 5.823 -6.036 3.567 1.00 88.06 85 LEU A N 1
ATOM 686 C CA . LEU A 1 85 ? 5.264 -5.199 4.627 1.00 88.06 85 LEU A CA 1
ATOM 687 C C . LEU A 1 85 ? 4.602 -6.089 5.678 1.00 88.06 85 LEU A C 1
ATOM 689 O O . LEU A 1 85 ? 3.518 -6.622 5.463 1.00 88.06 85 LEU A O 1
ATOM 693 N N . ALA A 1 86 ? 5.258 -6.245 6.827 1.00 89.38 86 ALA A N 1
ATOM 694 C CA . ALA A 1 86 ? 4.670 -6.938 7.966 1.00 89.38 86 ALA A CA 1
ATOM 695 C C . ALA A 1 86 ? 3.475 -6.144 8.519 1.00 89.38 86 ALA A C 1
ATOM 697 O O . ALA A 1 86 ? 3.526 -4.915 8.612 1.00 89.38 86 ALA A O 1
ATOM 698 N N . ARG A 1 87 ? 2.410 -6.847 8.919 1.00 91.75 87 ARG A N 1
ATOM 699 C CA . ARG A 1 87 ? 1.163 -6.251 9.415 1.00 91.75 87 ARG A CA 1
ATOM 700 C C . ARG A 1 87 ? 0.803 -6.830 10.779 1.00 91.75 87 ARG A C 1
ATOM 702 O O . ARG A 1 87 ? 0.801 -8.039 10.958 1.00 91.75 87 ARG A O 1
ATOM 709 N N . LYS A 1 88 ? 0.428 -5.970 11.726 1.00 92.19 88 LYS A N 1
ATOM 710 C CA . LYS A 1 88 ? -0.051 -6.370 13.057 1.00 92.19 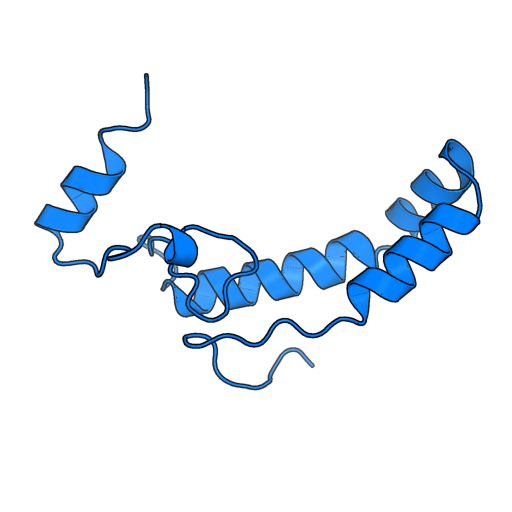88 LYS A CA 1
ATOM 711 C C . LYS A 1 88 ? -1.450 -6.989 13.010 1.00 92.19 88 LYS A C 1
ATOM 713 O O . LYS A 1 88 ? -1.752 -7.867 13.808 1.00 92.19 88 LYS A O 1
ATOM 718 N N . ILE A 1 89 ? -2.311 -6.482 12.123 1.00 87.56 89 ILE A N 1
ATOM 719 C CA . ILE A 1 89 ? -3.746 -6.814 12.087 1.00 87.56 89 ILE A CA 1
ATOM 720 C C . ILE A 1 89 ? -4.170 -7.639 10.869 1.00 87.56 89 ILE A C 1
ATOM 722 O O . ILE A 1 89 ? -5.335 -8.010 10.782 1.00 87.56 89 ILE A O 1
ATOM 726 N N . ALA A 1 90 ? -3.266 -7.917 9.928 1.00 75.31 90 ALA A N 1
ATOM 727 C CA . ALA A 1 90 ? -3.544 -8.848 8.839 1.00 75.31 90 ALA A CA 1
ATOM 728 C C . ALA A 1 90 ? -2.855 -10.183 9.162 1.00 75.31 90 ALA A C 1
ATOM 730 O O . ALA A 1 90 ? -1.675 -10.160 9.515 1.00 75.31 90 ALA A O 1
ATOM 731 N N . PRO A 1 91 ? -3.562 -11.325 9.099 1.00 55.84 91 PRO A N 1
ATOM 732 C CA . PRO A 1 91 ? -2.940 -12.622 9.331 1.00 55.84 91 PRO A CA 1
ATOM 733 C C . PRO A 1 91 ? -1.833 -12.874 8.298 1.00 55.84 91 PRO A C 1
ATOM 735 O O . PRO A 1 91 ? -1.957 -12.476 7.137 1.00 55.84 91 PRO A O 1
ATOM 738 N N . GLU A 1 92 ? -0.751 -13.530 8.724 1.00 52.22 92 GLU A N 1
ATOM 739 C CA . GLU A 1 92 ? 0.299 -13.993 7.817 1.00 52.22 92 GLU A CA 1
ATOM 740 C C . GLU A 1 92 ? -0.310 -14.919 6.757 1.00 52.22 92 GLU A C 1
ATOM 742 O O . GLU A 1 92 ? -0.841 -15.977 7.082 1.00 52.22 92 GLU A O 1
ATOM 747 N N . GLY A 1 93 ? -0.218 -14.508 5.490 1.00 52.94 93 GLY A N 1
ATOM 748 C CA . GLY A 1 93 ? -0.406 -15.374 4.330 1.00 52.94 93 GLY A CA 1
ATOM 749 C C . GLY A 1 93 ? -1.842 -15.824 4.049 1.00 52.94 93 GLY A C 1
ATOM 750 O O . GLY A 1 93 ? -2.348 -16.774 4.634 1.00 52.94 93 GLY A O 1
ATOM 751 N N . ASN A 1 94 ? -2.463 -15.221 3.036 1.00 36.56 94 ASN A N 1
ATOM 752 C CA . ASN A 1 94 ? -2.974 -15.992 1.900 1.00 36.56 94 ASN A CA 1
ATOM 753 C C . ASN A 1 94 ? -3.504 -15.045 0.831 1.00 36.56 94 ASN A C 1
ATOM 755 O O . ASN A 1 94 ? -4.633 -14.563 0.907 1.00 36.56 94 ASN A O 1
ATOM 759 N N . LEU A 1 95 ? -2.676 -14.822 -0.181 1.00 39.88 95 LEU A N 1
ATOM 760 C CA . LEU A 1 95 ? -3.132 -14.589 -1.540 1.00 39.88 95 LEU A CA 1
ATOM 761 C C . LEU A 1 95 ? -2.273 -15.532 -2.380 1.00 39.88 95 LEU A C 1
ATOM 763 O O . LEU A 1 95 ? -1.073 -15.309 -2.531 1.00 39.88 95 LEU A O 1
ATOM 767 N N . ALA A 1 96 ? -2.883 -16.665 -2.726 1.00 34.19 96 ALA A N 1
ATOM 768 C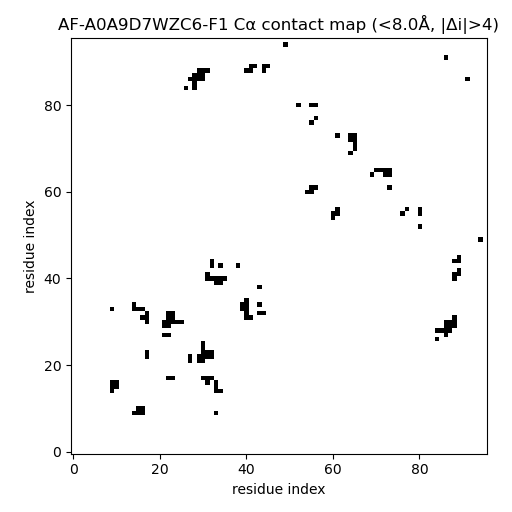 CA . ALA A 1 96 ? -2.355 -17.634 -3.676 1.00 34.19 96 ALA A CA 1
ATOM 769 C C . ALA A 1 96 ? -2.144 -16.995 -5.055 1.00 34.19 96 ALA A C 1
ATOM 771 O O . ALA A 1 96 ? -2.878 -16.026 -5.364 1.00 34.19 96 ALA A O 1
#

Radius of gyration: 16.71 Å; Cα contacts (8 Å, |Δi|>4): 80; chains: 1; bounding box: 36×38×41 Å

Secondary structure (DSSP, 8-state):
--SSHHHHHHHHTTPPPPSSGGGG-TT-TT--PPP-SS--HHHHHHHHHHHHHHHHT-HHHHHHHHHHH-HHHHHHHHHHHTS----SSSPS----

Foldseek 3Di:
DPPPPPVVVCVVVVHDDDPDPLLCDLLRQANFDGADPPGHSQRVNVVVLVVLLPQLVPPVNLVVCCVPPNNVVNVVSVVVNPDDRHHPRHDPDDDD

Sequence (96 aa):
MHNVTTSTKALEQGEQLPESWHQFSQHAFDALPLPNKHLTSAQIIQFRDYAWDTYFGAPGYLDMMGRKFGPQIVEHIGRMRNIPLARKIAPEGNLA

Solvent-accessible surface area (backbone atoms only — not comparable to full-atom values): 5887 Å² total; per-residue (Å²): 141,89,74,70,68,60,61,59,51,36,59,76,69,69,51,84,69,62,89,49,78,60,19,74,35,92,82,34,46,64,40,43,56,76,56,55,102,88,38,50,35,35,55,49,50,50,49,48,56,50,50,49,54,52,54,76,61,30,64,74,52,42,54,50,44,24,74,76,71,34,62,67,53,41,55,47,48,54,57,57,70,71,56,85,80,64,51,72,65,39,81,86,83,86,83,132